Protein AF-A0A830BCV1-F1 (afdb_monomer_lite)

Secondary structure (DSSP, 8-state):
-THHHHHHHHHHHHHHHHHHHHHHHHHHHHHHHTT-S-HHHHHHHHHHHHHHHHHHHHHHHHHHHHTT-HHHHHHHHHHHHHHHHHHHTTTTS--TTTHHHHHHHHHHHHHHHHHHHHHHHHHHHHHHHHHHHHHHH--S------SSS-SSSHHHHHHHHHTTS--

Organism: NCBI:txid374723

Structure (mmCIF, N/CA/C/O backbone):
data_AF-A0A830BCV1-F1
#
_entry.id   AF-A0A830BCV1-F1
#
loop_
_atom_site.group_PDB
_atom_site.id
_atom_site.type_symbol
_atom_site.label_atom_id
_atom_site.label_alt_id
_atom_site.label_comp_id
_atom_site.label_asym_id
_atom_site.label_entity_id
_atom_site.label_seq_id
_atom_site.pdbx_PDB_ins_code
_atom_site.Cartn_x
_atom_site.Cartn_y
_atom_site.Cartn_z
_atom_site.occupancy
_atom_site.B_iso_or_equiv
_atom_site.auth_seq_id
_atom_site.auth_comp_id
_atom_site.auth_asym_id
_atom_site.auth_atom_id
_atom_site.pdbx_PDB_model_num
ATOM 1 N N . MET A 1 1 ? 13.025 -4.073 -21.223 1.00 61.88 1 MET A N 1
ATOM 2 C CA . MET A 1 1 ? 12.038 -3.919 -22.333 1.00 61.88 1 MET A CA 1
ATOM 3 C C . MET A 1 1 ? 11.037 -2.828 -21.962 1.00 61.88 1 MET A C 1
ATOM 5 O O . MET A 1 1 ? 10.671 -2.749 -20.801 1.00 61.88 1 MET A O 1
ATOM 9 N N . VAL A 1 2 ? 10.612 -1.961 -22.894 1.00 74.31 2 VAL A N 1
ATOM 10 C CA . VAL A 1 2 ? 9.912 -0.680 -22.586 1.00 74.31 2 VAL A CA 1
ATOM 11 C C . VAL A 1 2 ? 8.625 -0.831 -21.752 1.00 74.31 2 VAL A C 1
ATOM 13 O O . VAL A 1 2 ? 8.206 0.106 -21.080 1.00 74.31 2 VAL A O 1
ATOM 16 N N . TRP A 1 3 ? 7.998 -2.008 -21.739 1.00 73.56 3 TRP A N 1
ATOM 17 C CA . TRP A 1 3 ? 6.782 -2.252 -20.959 1.00 73.56 3 TRP A CA 1
ATOM 18 C C . TRP A 1 3 ? 7.012 -2.359 -19.442 1.00 73.56 3 TRP A C 1
ATOM 20 O O . TRP A 1 3 ? 6.082 -2.124 -18.676 1.00 73.56 3 TRP A O 1
ATOM 30 N N . GLU A 1 4 ? 8.226 -2.676 -18.987 1.00 79.75 4 GLU A N 1
ATOM 31 C CA . GLU A 1 4 ? 8.548 -2.826 -17.560 1.00 79.75 4 GLU A CA 1
ATOM 32 C C . GLU A 1 4 ? 8.340 -1.534 -16.752 1.00 79.75 4 GLU A C 1
ATOM 34 O O . GLU A 1 4 ? 7.582 -1.575 -15.778 1.00 79.75 4 GLU A O 1
ATOM 39 N N . PRO A 1 5 ? 8.906 -0.370 -17.135 1.00 83.81 5 PRO A N 1
ATOM 40 C CA . PRO A 1 5 ? 8.687 0.872 -16.391 1.00 83.81 5 PRO A CA 1
ATOM 41 C C . PRO A 1 5 ? 7.214 1.303 -16.385 1.00 83.81 5 PRO A C 1
ATOM 43 O O . PRO A 1 5 ? 6.745 1.846 -15.388 1.00 83.81 5 PRO A O 1
ATOM 46 N N . ILE A 1 6 ? 6.455 1.010 -17.448 1.00 87.06 6 ILE A N 1
ATOM 47 C CA . ILE A 1 6 ? 5.016 1.313 -17.514 1.00 87.06 6 ILE A CA 1
ATOM 48 C C . ILE A 1 6 ? 4.248 0.530 -16.438 1.00 87.06 6 ILE A C 1
ATOM 50 O O . ILE A 1 6 ? 3.405 1.104 -15.749 1.00 87.06 6 ILE A O 1
ATOM 54 N N . LEU A 1 7 ? 4.566 -0.753 -16.236 1.00 86.00 7 LEU A N 1
ATOM 55 C CA . LEU A 1 7 ? 3.956 -1.552 -15.167 1.00 86.00 7 LEU A CA 1
ATOM 56 C C . LEU A 1 7 ? 4.294 -1.001 -13.778 1.00 86.00 7 LEU A C 1
ATOM 58 O O . LEU A 1 7 ? 3.407 -0.885 -12.932 1.00 86.00 7 LEU A O 1
ATOM 62 N N . TRP A 1 8 ? 5.547 -0.600 -13.550 1.00 86.94 8 TRP A N 1
ATOM 63 C CA . TRP A 1 8 ? 5.955 0.013 -12.283 1.00 86.94 8 TRP A CA 1
ATOM 64 C C . TRP A 1 8 ? 5.230 1.334 -12.004 1.00 86.94 8 TRP A C 1
ATOM 66 O O . TRP A 1 8 ? 4.870 1.592 -10.855 1.00 86.94 8 TRP A O 1
ATOM 76 N N . ILE A 1 9 ? 4.954 2.139 -13.036 1.00 90.06 9 ILE A N 1
ATOM 77 C CA . ILE A 1 9 ? 4.155 3.369 -12.909 1.00 90.06 9 ILE A CA 1
ATOM 78 C C . ILE A 1 9 ? 2.721 3.031 -12.485 1.00 90.06 9 ILE A C 1
ATOM 80 O O . ILE A 1 9 ? 2.190 3.653 -11.564 1.00 90.06 9 ILE A O 1
ATOM 84 N N . ILE A 1 10 ? 2.101 2.021 -13.103 1.00 90.25 10 ILE A N 1
ATOM 85 C CA . ILE A 1 10 ? 0.748 1.575 -12.734 1.00 90.25 10 ILE A CA 1
ATOM 86 C C . ILE A 1 10 ? 0.721 1.112 -11.271 1.00 90.25 10 ILE A C 1
ATOM 88 O O . ILE A 1 10 ? -0.169 1.510 -10.514 1.00 90.25 10 ILE A O 1
ATOM 92 N N . PHE A 1 11 ? 1.721 0.340 -10.837 1.00 89.31 11 PHE A N 1
ATOM 93 C CA . PHE A 1 11 ? 1.818 -0.098 -9.445 1.00 89.31 11 PHE A CA 1
ATOM 94 C C . PHE A 1 11 ? 2.020 1.060 -8.466 1.00 89.31 11 PHE A C 1
ATOM 96 O O . PHE A 1 11 ? 1.420 1.057 -7.389 1.00 89.31 11 PHE A O 1
ATOM 103 N N . ALA A 1 12 ? 2.808 2.070 -8.842 1.00 90.69 12 ALA A N 1
ATOM 104 C CA . ALA A 1 12 ? 2.998 3.272 -8.038 1.00 90.69 12 ALA A CA 1
ATOM 105 C C . ALA A 1 12 ? 1.683 4.049 -7.862 1.00 90.69 12 ALA A C 1
ATOM 107 O O . ALA A 1 12 ? 1.350 4.439 -6.745 1.00 90.69 12 ALA A O 1
ATOM 108 N N . MET A 1 13 ? 0.893 4.207 -8.929 1.00 92.44 13 MET A N 1
ATOM 109 C CA . MET A 1 13 ? -0.403 4.898 -8.880 1.00 92.44 13 MET A CA 1
ATOM 110 C C . MET A 1 13 ? -1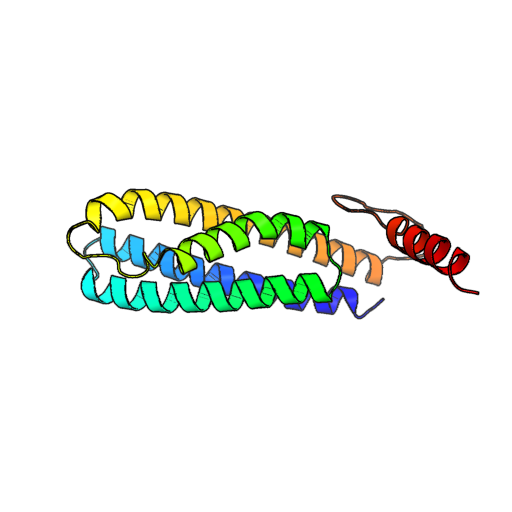.434 4.159 -8.013 1.00 92.44 13 MET A C 1
ATOM 112 O O . MET A 1 13 ? -2.139 4.775 -7.207 1.00 92.44 13 MET A O 1
ATOM 116 N N . MET A 1 14 ? -1.504 2.829 -8.132 1.00 90.88 14 MET A N 1
ATOM 117 C CA . MET A 1 14 ? -2.375 2.004 -7.287 1.00 90.88 14 MET A CA 1
ATOM 118 C C . MET A 1 14 ? -1.976 2.088 -5.811 1.00 90.88 14 MET A C 1
ATOM 120 O O . MET A 1 14 ? -2.834 2.258 -4.942 1.00 90.88 14 MET A O 1
ATOM 124 N N . ASN A 1 15 ? -0.674 2.024 -5.517 1.00 91.50 15 ASN A N 1
ATOM 125 C CA . ASN A 1 15 ? -0.179 2.155 -4.153 1.00 91.50 15 ASN A CA 1
ATOM 126 C C . ASN A 1 15 ? -0.443 3.555 -3.574 1.00 91.50 15 ASN A C 1
ATOM 128 O O . ASN A 1 15 ? -0.864 3.659 -2.424 1.00 91.50 15 ASN A O 1
ATOM 132 N N . LEU A 1 16 ? -0.305 4.609 -4.383 1.00 92.69 16 LEU A N 1
ATOM 133 C CA . LEU A 1 16 ? -0.631 5.978 -3.984 1.00 92.69 16 LEU A CA 1
ATOM 134 C C . LEU A 1 16 ? -2.115 6.130 -3.616 1.00 92.69 16 LEU A C 1
ATOM 136 O O . LEU A 1 16 ? -2.442 6.785 -2.629 1.00 92.69 16 LEU A O 1
ATOM 140 N N . THR A 1 17 ? -3.014 5.475 -4.355 1.00 92.19 17 THR A N 1
ATOM 141 C CA . THR A 1 17 ? -4.453 5.475 -4.041 1.00 92.19 17 THR A CA 1
ATOM 142 C C . THR A 1 17 ? -4.738 4.766 -2.712 1.00 92.19 17 THR A C 1
ATOM 144 O O . THR A 1 17 ? -5.484 5.286 -1.882 1.00 92.19 17 THR A O 1
ATOM 147 N N . LEU A 1 18 ? -4.108 3.612 -2.462 1.00 90.75 18 LEU A N 1
ATOM 148 C CA . LEU A 1 18 ? -4.221 2.889 -1.186 1.00 90.75 18 LEU A CA 1
ATOM 149 C C . LEU A 1 18 ? -3.687 3.705 -0.001 1.00 90.75 18 LEU A C 1
ATOM 151 O O . LEU A 1 18 ? -4.293 3.711 1.074 1.00 90.75 18 LEU A O 1
ATOM 155 N N . LEU A 1 19 ? -2.576 4.415 -0.207 1.00 92.06 19 LEU A N 1
ATOM 156 C CA . LEU A 1 19 ? -1.976 5.299 0.787 1.00 92.06 19 LEU A CA 1
ATOM 157 C C . LEU A 1 19 ? -2.890 6.494 1.087 1.00 92.06 19 LEU A C 1
ATOM 159 O O . LEU A 1 19 ? -3.101 6.815 2.254 1.00 92.06 19 LEU A O 1
ATOM 163 N N . GLY A 1 20 ? -3.502 7.087 0.057 1.00 91.00 20 GLY A N 1
ATOM 164 C CA . GLY A 1 20 ? -4.501 8.145 0.204 1.00 91.00 20 GLY A CA 1
ATOM 165 C C . GLY A 1 20 ? -5.717 7.702 1.021 1.00 91.00 20 GLY A C 1
ATOM 166 O O . GLY A 1 20 ? -6.106 8.392 1.958 1.00 91.00 20 GLY A O 1
ATOM 167 N N . LEU A 1 21 ? -6.271 6.516 0.743 1.00 90.00 21 LEU A N 1
ATOM 168 C CA . LEU A 1 21 ? -7.389 5.961 1.518 1.00 90.00 21 LEU A CA 1
ATOM 169 C C . LEU A 1 21 ? -7.022 5.734 2.993 1.00 90.00 21 LEU A C 1
ATOM 171 O O . LEU A 1 21 ? -7.779 6.132 3.880 1.00 90.00 21 LEU A O 1
ATOM 175 N N . ASN A 1 22 ? -5.848 5.154 3.263 1.00 88.75 22 ASN A N 1
ATOM 176 C CA . ASN A 1 22 ? -5.350 4.949 4.628 1.00 88.75 22 ASN A CA 1
ATOM 177 C C . ASN A 1 22 ? -5.126 6.282 5.364 1.00 88.75 22 ASN A C 1
ATOM 179 O O . ASN A 1 22 ? -5.415 6.393 6.557 1.00 88.75 22 ASN A O 1
ATOM 183 N N . PHE A 1 23 ? -4.647 7.305 4.653 1.00 90.06 23 PHE A N 1
ATOM 184 C CA . PHE A 1 23 ? -4.457 8.644 5.200 1.00 90.06 23 PHE A CA 1
ATOM 185 C C . PHE A 1 23 ? -5.791 9.339 5.510 1.00 90.06 23 PHE A C 1
ATOM 187 O O . PHE A 1 23 ? -5.945 9.906 6.589 1.00 90.06 23 PHE A O 1
ATOM 194 N N . CYS A 1 24 ? -6.797 9.227 4.635 1.00 87.62 24 CYS A N 1
ATOM 195 C CA . CYS A 1 24 ? -8.147 9.736 4.897 1.00 87.62 24 CYS A CA 1
ATOM 196 C C . CYS A 1 24 ? -8.779 9.092 6.138 1.00 87.62 24 CYS A C 1
ATOM 198 O O . CYS A 1 24 ? -9.414 9.780 6.937 1.00 87.62 24 CYS A O 1
ATOM 200 N N . GLN A 1 25 ? -8.585 7.785 6.328 1.00 84.19 25 GLN A N 1
ATOM 201 C CA . GLN A 1 25 ? -9.026 7.106 7.545 1.00 84.19 25 GLN A CA 1
ATOM 202 C C . GLN A 1 25 ? -8.305 7.671 8.782 1.00 84.19 25 GLN A C 1
ATOM 204 O O . GLN A 1 25 ? -8.943 7.884 9.807 1.00 84.19 25 GLN A O 1
ATOM 209 N N . PHE A 1 26 ? -6.991 7.922 8.703 1.00 85.94 26 PHE A N 1
ATOM 210 C CA . PHE A 1 26 ? -6.191 8.428 9.828 1.00 85.94 26 PHE A CA 1
ATOM 211 C C . PHE A 1 26 ? -6.642 9.829 10.250 1.00 85.94 26 PHE A C 1
ATOM 213 O O . PHE A 1 26 ? -6.838 10.078 11.438 1.00 85.94 26 PHE A O 1
ATOM 220 N N . LEU A 1 27 ? -6.886 10.709 9.274 1.00 87.19 27 LEU A N 1
ATOM 221 C CA . LEU A 1 27 ? -7.475 12.025 9.518 1.00 87.19 27 LEU A CA 1
ATOM 222 C C . LEU A 1 27 ? -8.851 11.908 10.178 1.00 87.19 27 LEU A C 1
ATOM 224 O O . LEU A 1 27 ? -9.097 12.575 11.173 1.00 87.19 27 LEU A O 1
ATOM 228 N N . GLY A 1 28 ? -9.702 10.987 9.715 1.00 81.81 28 GLY A N 1
ATOM 229 C CA . GLY A 1 28 ? -11.010 10.756 10.329 1.00 81.81 28 GLY A CA 1
ATOM 230 C C . GLY A 1 28 ? -10.943 10.371 11.814 1.00 81.81 28 GLY A C 1
ATOM 231 O O . GLY A 1 28 ? -11.802 10.787 12.586 1.00 81.81 28 GLY A O 1
ATOM 232 N N . PHE A 1 29 ? -9.921 9.617 12.234 1.00 80.19 29 PHE A N 1
ATOM 233 C CA . PHE A 1 29 ? -9.691 9.333 13.655 1.00 80.19 29 PHE A CA 1
ATOM 234 C C . PHE A 1 29 ? -9.149 10.543 14.424 1.00 80.19 29 PHE A C 1
ATOM 236 O O . PHE A 1 29 ? -9.497 10.716 15.589 1.00 80.19 29 PHE A O 1
ATOM 243 N N . SER A 1 30 ? -8.322 11.378 13.790 1.00 83.50 30 SER A N 1
ATOM 244 C CA . SER A 1 30 ? -7.845 12.631 14.386 1.00 83.50 30 SER A CA 1
ATOM 245 C C . SER A 1 30 ? -8.979 13.643 14.585 1.00 83.50 30 SER A C 1
ATOM 247 O O . SER A 1 30 ? -9.012 14.319 15.609 1.00 83.50 30 SER A O 1
ATOM 249 N N . ASP A 1 31 ? -9.923 13.719 13.645 1.00 84.12 31 ASP A N 1
ATOM 250 C CA . ASP A 1 31 ? -11.104 14.588 13.738 1.00 84.12 31 ASP A CA 1
ATOM 251 C C . ASP A 1 31 ? -12.051 14.140 14.861 1.00 84.12 31 ASP A C 1
ATOM 253 O O . ASP A 1 31 ? -12.670 14.971 15.525 1.00 84.12 31 ASP A O 1
ATOM 257 N N . LEU A 1 32 ? -12.143 12.825 15.102 1.00 80.25 32 LEU A N 1
ATOM 258 C CA . LEU A 1 32 ? -12.894 12.269 16.228 1.00 80.25 32 LEU A CA 1
ATOM 259 C C . LEU A 1 32 ? -12.255 12.628 17.575 1.00 80.25 32 LEU A C 1
ATOM 261 O O . LEU A 1 32 ? -12.967 12.945 18.518 1.00 80.25 32 LEU A O 1
ATOM 265 N N . GLU A 1 33 ? -10.924 12.574 17.676 1.00 77.56 33 GLU A N 1
ATOM 266 C CA . GLU A 1 33 ? 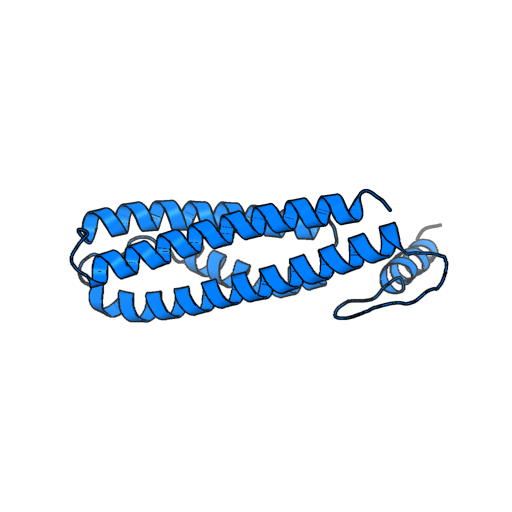-10.189 12.910 18.907 1.00 77.56 33 GLU A CA 1
ATOM 267 C C . GLU A 1 33 ? -10.327 14.389 19.287 1.00 77.56 33 GLU A C 1
ATOM 269 O O . GLU A 1 33 ? -10.297 14.734 20.464 1.00 77.56 33 GLU A O 1
ATOM 274 N N . ALA A 1 34 ? -10.520 15.251 18.292 1.00 78.12 34 ALA A N 1
ATOM 275 C CA . ALA A 1 34 ? -10.766 16.672 18.481 1.00 78.12 34 ALA A CA 1
ATOM 276 C C . ALA A 1 34 ? -12.265 17.025 18.645 1.00 78.12 34 ALA A C 1
ATOM 278 O O . ALA A 1 34 ? -12.620 18.198 18.546 1.00 78.12 34 ALA A O 1
ATOM 279 N N . ASP A 1 35 ? -13.133 16.031 18.896 1.00 76.88 35 ASP A N 1
ATOM 280 C CA . ASP A 1 35 ? -14.589 16.167 19.102 1.00 76.88 35 ASP A CA 1
ATOM 281 C C . ASP A 1 35 ? -15.355 16.835 17.934 1.00 76.88 35 ASP A C 1
ATOM 283 O O . ASP A 1 35 ? -16.493 17.283 18.088 1.00 76.88 35 ASP A O 1
ATOM 287 N N . TYR A 1 36 ? -14.778 16.876 16.727 1.00 69.44 36 TYR A N 1
ATOM 288 C CA . TYR A 1 36 ? -15.408 17.526 15.569 1.00 69.44 36 TYR A CA 1
ATOM 289 C C . TYR A 1 36 ? -16.454 16.658 14.858 1.00 69.44 36 TYR A C 1
ATOM 291 O O . TYR A 1 36 ? -17.270 17.188 14.101 1.00 69.44 36 TYR A O 1
ATOM 299 N N . LEU A 1 37 ? -16.435 15.335 15.053 1.00 75.56 37 LEU A N 1
ATOM 300 C CA . LEU A 1 37 ? -17.221 14.386 14.261 1.00 75.56 37 LEU A CA 1
ATOM 301 C C . LEU A 1 37 ? -17.957 13.388 15.159 1.00 75.56 37 LEU A C 1
ATOM 303 O O . LEU A 1 37 ? -17.382 12.830 16.088 1.00 75.56 37 LEU A O 1
ATOM 307 N N . ASN A 1 38 ? -19.233 13.126 14.867 1.00 79.06 38 ASN A N 1
ATOM 308 C CA . ASN A 1 38 ? -20.014 12.152 15.626 1.00 79.06 38 ASN A CA 1
ATOM 309 C C . ASN A 1 38 ? -19.448 10.728 15.411 1.00 79.06 38 ASN A C 1
ATOM 311 O O . ASN A 1 38 ? -19.299 10.305 14.256 1.00 79.06 38 ASN A O 1
ATOM 315 N N . PRO A 1 39 ? -19.185 9.942 16.475 1.00 74.12 39 PRO A N 1
ATOM 316 C CA . PRO A 1 39 ? -18.706 8.561 16.355 1.00 74.12 39 PRO A CA 1
ATOM 317 C C . PRO A 1 39 ? -19.608 7.671 15.485 1.00 74.12 39 PRO A C 1
ATOM 319 O O . PRO A 1 39 ? -19.109 6.772 14.803 1.00 74.12 39 PRO A O 1
ATOM 322 N N . TYR A 1 40 ? -20.920 7.933 15.453 1.00 74.88 40 TYR A N 1
ATOM 323 C CA . TYR A 1 40 ? -21.856 7.180 14.615 1.00 74.88 40 TYR A CA 1
ATOM 324 C C . TYR A 1 40 ? -21.590 7.388 13.115 1.00 74.88 40 TYR A C 1
ATOM 326 O O . TYR A 1 40 ? -21.490 6.423 12.351 1.00 74.88 40 TYR A O 1
ATOM 334 N N . GLU A 1 41 ? -21.386 8.636 12.692 1.00 78.25 41 GLU A N 1
ATOM 335 C CA . GLU A 1 41 ? -21.095 8.963 11.293 1.00 78.25 41 GLU A CA 1
ATOM 336 C C . GLU A 1 41 ? -19.711 8.459 10.870 1.00 78.25 41 GLU A C 1
ATOM 338 O O . GLU A 1 41 ? -19.550 7.912 9.774 1.00 78.25 41 GLU A O 1
ATOM 343 N N . LEU A 1 42 ? -18.720 8.554 11.765 1.00 77.25 42 LEU A N 1
ATOM 344 C CA . LEU A 1 42 ? -17.388 8.020 11.507 1.00 77.25 42 LEU A CA 1
ATOM 345 C C . LEU A 1 42 ? -17.417 6.502 11.306 1.00 77.25 42 LEU A C 1
ATOM 347 O O . LEU A 1 42 ? -16.819 6.013 10.350 1.00 77.25 42 LEU A O 1
ATOM 351 N N . SER A 1 43 ? -18.119 5.756 12.165 1.00 75.31 43 SER A N 1
ATOM 352 C CA . SER A 1 43 ? -18.167 4.288 12.097 1.00 75.31 43 SER A CA 1
ATOM 353 C C . SER A 1 43 ? -18.717 3.777 10.757 1.00 75.31 43 SER A C 1
ATOM 355 O O . SER A 1 43 ? -18.148 2.865 10.151 1.00 75.31 43 SER A O 1
ATOM 357 N N . THR A 1 44 ? -19.754 4.435 10.231 1.00 81.25 44 THR A N 1
ATOM 358 C CA . THR A 1 44 ? -20.366 4.101 8.937 1.00 81.25 44 THR A CA 1
ATOM 359 C C . THR A 1 44 ? -19.412 4.398 7.777 1.00 81.25 44 THR A C 1
ATOM 361 O O . THR A 1 44 ? -19.237 3.570 6.878 1.00 81.25 44 THR A O 1
ATOM 364 N N . ARG A 1 45 ? -18.739 5.557 7.814 1.00 79.25 45 ARG A N 1
ATOM 365 C CA . ARG A 1 45 ? -17.774 5.979 6.787 1.00 79.25 45 ARG A CA 1
ATOM 366 C C . ARG A 1 45 ? -16.522 5.102 6.776 1.00 79.25 45 ARG A C 1
ATOM 368 O O . ARG A 1 45 ? -16.097 4.649 5.715 1.00 79.25 45 ARG A O 1
ATOM 375 N N . VAL A 1 46 ? -15.955 4.835 7.951 1.00 80.38 46 VAL A N 1
ATOM 376 C CA . VAL A 1 46 ? -14.767 3.988 8.126 1.00 80.38 46 VAL A CA 1
ATOM 377 C C . VAL A 1 46 ? -15.048 2.575 7.636 1.00 80.38 46 VAL A C 1
ATOM 379 O O . VAL A 1 46 ? -14.224 2.010 6.923 1.00 80.38 46 VAL A O 1
ATOM 382 N N . ASN A 1 47 ? -16.228 2.028 7.924 1.00 81.50 47 ASN A N 1
ATOM 383 C CA . ASN A 1 47 ? -16.593 0.715 7.425 1.00 81.50 47 ASN A CA 1
ATOM 384 C C . ASN A 1 47 ? -16.581 0.630 5.884 1.00 81.50 47 ASN A C 1
ATOM 386 O O . ASN A 1 47 ? -15.963 -0.268 5.311 1.00 81.50 47 ASN A O 1
ATOM 390 N N . ALA A 1 48 ? -17.221 1.584 5.204 1.00 80.94 48 ALA A N 1
ATOM 391 C CA . ALA A 1 48 ? -17.231 1.615 3.742 1.00 80.94 48 ALA A CA 1
ATOM 392 C C . ALA A 1 48 ? -15.809 1.746 3.159 1.00 80.94 48 ALA A C 1
ATOM 394 O O . ALA A 1 48 ? -15.467 1.072 2.186 1.00 80.94 48 ALA A O 1
ATOM 395 N N . MET A 1 49 ? -14.958 2.563 3.791 1.00 82.88 49 MET A N 1
ATOM 396 C CA . MET A 1 49 ? -13.557 2.731 3.392 1.00 82.88 49 MET A CA 1
ATOM 397 C C . MET A 1 49 ? -12.729 1.454 3.585 1.00 82.88 49 MET A C 1
ATOM 399 O O . MET A 1 49 ? -11.907 1.137 2.731 1.00 82.88 49 MET A O 1
ATOM 403 N N . ILE A 1 50 ? -12.950 0.705 4.670 1.00 81.06 50 ILE A N 1
ATOM 404 C CA . ILE A 1 50 ? -12.248 -0.557 4.951 1.00 81.06 50 ILE A CA 1
ATOM 405 C C . ILE A 1 50 ? -12.569 -1.615 3.887 1.00 81.06 50 ILE A C 1
ATOM 407 O O . ILE A 1 50 ? -11.670 -2.302 3.403 1.00 81.06 50 ILE A O 1
ATOM 411 N N . VAL A 1 51 ? -13.839 -1.736 3.486 1.00 82.06 51 VAL A N 1
ATOM 412 C CA . VAL A 1 51 ? -14.240 -2.681 2.429 1.00 82.06 51 VAL A CA 1
ATOM 413 C C . VAL A 1 51 ? -13.572 -2.323 1.100 1.00 82.06 51 VAL A C 1
ATOM 415 O O . VAL A 1 51 ? -13.045 -3.206 0.420 1.00 82.06 51 VAL A O 1
ATOM 418 N N . LEU A 1 52 ? -13.548 -1.032 0.749 1.00 86.00 52 LEU A N 1
ATOM 419 C CA . LEU A 1 52 ? -12.892 -0.553 -0.466 1.00 86.00 52 LEU A CA 1
ATOM 420 C C . LEU A 1 52 ? -11.379 -0.821 -0.440 1.00 86.00 52 LEU A C 1
ATOM 422 O O . LEU A 1 52 ? -10.814 -1.254 -1.443 1.00 86.00 52 LEU A O 1
ATOM 426 N N . GLU A 1 53 ? -10.730 -0.624 0.708 1.00 86.50 53 GLU A N 1
ATOM 427 C CA . GLU A 1 53 ? -9.307 -0.913 0.890 1.00 86.50 53 GLU A CA 1
ATOM 428 C C . GLU A 1 53 ? -8.994 -2.397 0.668 1.00 86.50 53 GLU A C 1
ATOM 430 O O . GLU A 1 53 ? -8.053 -2.724 -0.055 1.00 86.50 53 GLU A O 1
ATOM 435 N N . TYR A 1 54 ? -9.789 -3.309 1.237 1.00 85.94 54 TYR A N 1
ATOM 436 C CA . TYR A 1 54 ? -9.590 -4.748 1.043 1.00 85.94 54 TYR A CA 1
ATOM 437 C C . TYR A 1 54 ? -9.760 -5.168 -0.412 1.00 85.94 54 TYR A C 1
ATOM 439 O O . TYR A 1 54 ? -8.984 -5.990 -0.903 1.00 85.94 54 TYR A O 1
ATOM 447 N N . LEU A 1 55 ? -10.733 -4.586 -1.112 1.00 87.94 55 LEU A N 1
ATOM 448 C CA . LEU A 1 55 ? -10.967 -4.867 -2.523 1.00 87.94 55 LEU A CA 1
ATOM 449 C C . LEU A 1 55 ? -9.799 -4.371 -3.386 1.00 87.94 55 LEU A C 1
ATOM 451 O O . LEU A 1 55 ? -9.277 -5.125 -4.208 1.00 87.94 55 LEU A O 1
ATOM 455 N N . LEU A 1 56 ? -9.330 -3.142 -3.151 1.00 88.44 56 LEU A N 1
ATOM 456 C CA . LEU A 1 56 ? -8.182 -2.580 -3.862 1.00 88.44 56 LEU A CA 1
ATOM 457 C C . LEU A 1 56 ? -6.893 -3.349 -3.556 1.00 88.44 56 LEU A C 1
ATOM 459 O O . LEU A 1 56 ? -6.173 -3.718 -4.482 1.00 88.44 56 LEU A O 1
ATOM 463 N N . HIS A 1 57 ? -6.619 -3.668 -2.290 1.00 89.12 57 HIS A N 1
ATOM 464 C CA . HIS A 1 57 ? -5.430 -4.432 -1.915 1.00 89.12 57 HIS A CA 1
ATOM 465 C C . HIS A 1 57 ? -5.464 -5.862 -2.472 1.00 89.12 57 HIS A C 1
ATOM 467 O O . HIS A 1 57 ? -4.451 -6.353 -2.966 1.00 89.12 57 HIS A O 1
ATOM 473 N N . GLY A 1 58 ? -6.631 -6.514 -2.460 1.00 86.56 58 GLY A N 1
ATOM 474 C CA . GLY A 1 58 ? -6.830 -7.821 -3.084 1.00 86.56 58 GLY A CA 1
ATOM 475 C C . GLY A 1 58 ? -6.592 -7.785 -4.594 1.00 86.56 58 GLY A C 1
ATOM 476 O O . GLY A 1 58 ? -5.882 -8.639 -5.122 1.00 86.56 58 GLY A O 1
ATOM 477 N N . SER A 1 59 ? -7.105 -6.759 -5.282 1.00 87.06 59 SER A N 1
ATOM 478 C CA . SER A 1 59 ? -6.855 -6.569 -6.717 1.00 87.06 59 SER A CA 1
ATOM 479 C C . SER A 1 59 ? -5.363 -6.381 -7.021 1.00 87.06 59 SER A C 1
ATOM 481 O O . SER A 1 59 ? -4.827 -7.004 -7.936 1.00 87.06 59 SER A O 1
ATOM 483 N N . PHE A 1 60 ? -4.666 -5.611 -6.184 1.00 86.06 60 PHE A N 1
ATOM 484 C CA . PHE A 1 60 ? -3.239 -5.337 -6.310 1.00 86.06 60 PHE A CA 1
ATOM 485 C C . PHE A 1 60 ? -2.389 -6.592 -6.069 1.00 86.06 60 PHE A C 1
ATOM 487 O O . PHE A 1 60 ? -1.454 -6.879 -6.815 1.00 86.06 60 PHE A O 1
ATOM 494 N N . PHE A 1 61 ? -2.769 -7.395 -5.074 1.00 85.88 61 PHE A N 1
ATOM 495 C CA . PHE A 1 61 ? -2.146 -8.679 -4.768 1.00 85.88 61 PHE A CA 1
ATOM 496 C C . PHE A 1 61 ? -2.266 -9.683 -5.925 1.00 85.88 61 PHE A C 1
ATOM 498 O O . PHE A 1 61 ? -1.279 -10.317 -6.299 1.00 85.88 61 PHE A O 1
ATOM 505 N N . ILE A 1 62 ? -3.450 -9.784 -6.540 1.00 85.50 62 ILE A N 1
ATOM 506 C CA . ILE A 1 62 ? -3.680 -10.637 -7.716 1.00 85.50 62 ILE A CA 1
ATOM 507 C C . ILE A 1 62 ? -2.850 -10.144 -8.909 1.00 85.50 62 ILE A C 1
ATOM 509 O O . ILE A 1 62 ? -2.247 -10.949 -9.618 1.00 85.50 62 ILE A O 1
ATOM 513 N N . MET A 1 63 ? -2.757 -8.828 -9.111 1.00 83.12 63 MET A N 1
ATOM 514 C CA . MET A 1 63 ? -1.983 -8.245 -10.209 1.00 83.12 63 MET A CA 1
ATOM 515 C C . MET A 1 63 ? -0.480 -8.555 -10.097 1.00 83.12 63 MET A C 1
ATOM 517 O O . MET A 1 63 ? 0.157 -8.881 -11.100 1.00 83.12 63 MET A O 1
ATOM 521 N N . PHE A 1 64 ? 0.091 -8.556 -8.887 1.00 80.12 64 PHE A N 1
ATOM 522 C CA . PHE A 1 64 ? 1.479 -8.990 -8.672 1.00 80.12 64 PHE A CA 1
ATOM 523 C C . PHE A 1 64 ? 1.700 -10.483 -8.922 1.00 80.12 64 PHE A C 1
ATOM 525 O O . PHE A 1 64 ? 2.755 -10.857 -9.441 1.00 80.12 64 PHE A O 1
ATOM 532 N N . LEU A 1 65 ? 0.713 -11.323 -8.591 1.00 80.12 65 LEU A N 1
ATOM 533 C CA . LEU A 1 65 ? 0.759 -12.759 -8.866 1.00 80.12 65 LEU A CA 1
ATOM 534 C C . LEU A 1 65 ? 0.775 -13.032 -10.378 1.00 80.12 65 LEU A C 1
ATOM 536 O O . LEU A 1 65 ? 1.616 -13.793 -10.851 1.00 80.12 65 LEU A O 1
ATOM 540 N N . VAL A 1 66 ? -0.086 -12.354 -11.145 1.00 80.31 66 VAL A N 1
ATOM 541 C CA . VAL A 1 66 ? -0.136 -12.472 -12.617 1.00 80.31 66 VAL A CA 1
ATOM 542 C C . VAL A 1 66 ? 1.159 -11.981 -13.268 1.00 80.31 66 VAL A C 1
ATOM 544 O O . VAL A 1 66 ? 1.628 -12.572 -14.236 1.00 80.31 66 VAL A O 1
ATOM 547 N N . THR A 1 67 ? 1.776 -10.938 -12.709 1.00 76.00 67 THR A N 1
ATOM 548 C CA . THR A 1 67 ? 3.036 -10.382 -13.227 1.00 76.00 67 THR A CA 1
ATOM 549 C C . THR A 1 67 ? 4.264 -11.215 -12.803 1.00 76.00 67 THR A C 1
ATOM 551 O O . THR A 1 67 ? 5.386 -10.880 -13.165 1.00 76.00 67 THR A O 1
ATOM 554 N N . GLY A 1 68 ? 4.099 -12.290 -12.019 1.00 71.25 68 GLY A N 1
ATOM 555 C CA . GLY A 1 68 ? 5.193 -13.193 -11.632 1.00 71.25 68 GLY A CA 1
ATOM 556 C C . GLY A 1 68 ? 6.224 -12.592 -10.666 1.00 71.25 68 GLY A C 1
ATOM 557 O O . GLY A 1 68 ? 7.348 -13.085 -10.575 1.00 71.25 68 GLY A O 1
ATOM 558 N N . HIS A 1 69 ? 5.867 -11.538 -9.925 1.00 76.75 69 HIS A N 1
ATOM 559 C CA . HIS A 1 69 ? 6.759 -10.886 -8.959 1.00 76.75 69 HIS A CA 1
ATOM 560 C C . HIS A 1 69 ? 6.686 -11.568 -7.581 1.00 76.75 69 HIS A C 1
ATOM 562 O O . HIS A 1 69 ? 6.169 -11.014 -6.609 1.00 76.75 69 HIS A O 1
ATOM 568 N N . TRP A 1 70 ? 7.227 -12.786 -7.488 1.00 71.81 70 TRP A N 1
ATOM 569 C CA . TRP A 1 70 ? 7.070 -13.685 -6.334 1.00 71.81 70 TRP A CA 1
ATOM 570 C C . TRP A 1 70 ? 7.525 -13.114 -4.981 1.00 71.81 70 TRP A C 1
ATOM 572 O O . TRP A 1 70 ? 6.878 -13.374 -3.971 1.00 71.81 70 TRP A O 1
ATOM 582 N N . ILE A 1 71 ? 8.603 -12.322 -4.926 1.00 71.69 71 ILE A N 1
ATOM 583 C CA . ILE A 1 71 ? 9.100 -11.771 -3.647 1.00 71.69 71 ILE A CA 1
ATOM 584 C C . ILE A 1 71 ? 8.200 -10.652 -3.126 1.00 71.69 71 ILE A C 1
ATOM 586 O O . ILE A 1 71 ? 7.873 -10.620 -1.943 1.00 71.69 71 ILE A O 1
ATOM 590 N N . ILE A 1 72 ? 7.771 -9.751 -4.008 1.00 75.69 72 ILE A N 1
ATOM 591 C CA . ILE A 1 72 ? 6.866 -8.651 -3.654 1.00 75.69 72 ILE A CA 1
ATOM 592 C C . ILE A 1 72 ? 5.513 -9.217 -3.222 1.00 75.69 72 ILE A C 1
ATOM 594 O O . ILE A 1 72 ? 4.936 -8.775 -2.231 1.00 75.69 72 ILE A O 1
ATOM 598 N N . PHE A 1 73 ? 5.065 -10.264 -3.914 1.00 77.12 73 PHE A N 1
ATOM 599 C CA . PHE A 1 73 ? 3.912 -11.059 -3.525 1.00 77.12 73 PHE A CA 1
ATOM 600 C C . PHE A 1 73 ? 4.073 -11.674 -2.125 1.00 77.12 73 PHE A C 1
ATOM 602 O O . PHE A 1 73 ? 3.182 -11.529 -1.292 1.00 77.12 73 PHE A O 1
ATOM 609 N N . LEU A 1 74 ? 5.216 -12.304 -1.828 1.00 79.19 74 LEU A N 1
ATOM 610 C CA . LEU A 1 74 ? 5.474 -12.925 -0.524 1.00 79.19 74 LEU A CA 1
ATOM 611 C C . LEU A 1 74 ? 5.549 -11.886 0.604 1.00 79.19 74 LEU A C 1
ATOM 613 O O . LEU A 1 74 ? 5.064 -12.144 1.702 1.00 79.19 74 LEU A O 1
ATOM 617 N N . LEU A 1 75 ? 6.074 -10.691 0.323 1.00 80.25 75 LEU A N 1
ATOM 618 C CA . LEU A 1 75 ? 6.082 -9.567 1.262 1.00 80.25 75 LEU A CA 1
ATOM 619 C C . LEU A 1 75 ? 4.667 -9.022 1.534 1.00 80.25 75 LEU A C 1
ATOM 621 O O . LEU A 1 75 ? 4.375 -8.613 2.657 1.00 80.25 75 LEU A O 1
ATOM 625 N N . LEU A 1 76 ? 3.773 -9.049 0.539 1.00 82.50 76 LEU A N 1
ATOM 626 C CA . LEU A 1 76 ? 2.361 -8.668 0.691 1.00 82.50 76 LEU A CA 1
ATOM 627 C C . LEU A 1 76 ? 1.507 -9.739 1.374 1.00 82.50 76 LEU A C 1
ATOM 629 O O . LEU A 1 76 ? 0.491 -9.416 1.987 1.00 82.50 76 LEU A O 1
ATOM 633 N N . LEU A 1 77 ? 1.906 -11.005 1.277 1.00 82.06 77 LEU A N 1
ATOM 634 C CA . LEU A 1 77 ? 1.167 -12.151 1.793 1.00 82.06 77 LEU A CA 1
ATOM 635 C C . LEU A 1 77 ? 0.790 -12.052 3.287 1.00 82.06 77 LEU A C 1
ATOM 637 O O . LEU A 1 77 ? -0.377 -12.298 3.595 1.00 82.06 77 LEU A O 1
ATOM 641 N N . PRO A 1 78 ? 1.675 -11.650 4.227 1.00 81.94 78 PRO A N 1
ATOM 642 C CA . PRO A 1 78 ? 1.283 -11.477 5.628 1.00 81.94 78 PRO A CA 1
ATOM 643 C C . PRO A 1 78 ? 0.232 -10.374 5.823 1.00 81.94 78 PRO A C 1
ATOM 645 O O . PRO A 1 78 ? -0.669 -10.524 6.649 1.00 81.94 78 PRO A O 1
ATOM 648 N N . HIS A 1 79 ? 0.300 -9.294 5.040 1.00 81.62 79 HIS A N 1
ATOM 649 C CA . HIS A 1 79 ? -0.669 -8.201 5.103 1.00 81.62 79 HIS A CA 1
ATOM 650 C C . HIS A 1 79 ? -2.034 -8.625 4.532 1.00 81.62 79 HIS A C 1
ATOM 652 O O . HIS A 1 79 ? -3.073 -8.420 5.166 1.00 81.62 79 HIS A O 1
ATOM 658 N N . ALA A 1 80 ? -2.034 -9.300 3.379 1.00 83.00 80 ALA A N 1
ATOM 659 C CA . ALA A 1 80 ? -3.232 -9.874 2.776 1.00 83.00 80 ALA A CA 1
ATOM 660 C C . ALA A 1 80 ? -3.884 -10.925 3.691 1.00 83.00 80 ALA A C 1
ATOM 662 O O . ALA A 1 80 ? -5.100 -10.905 3.884 1.00 83.00 80 ALA A O 1
ATOM 663 N N . TYR A 1 81 ? -3.085 -11.790 4.324 1.00 84.56 81 TYR A N 1
ATOM 664 C CA . TYR A 1 81 ? -3.562 -12.787 5.283 1.00 84.56 81 TYR A CA 1
ATOM 665 C C . TYR A 1 81 ? -4.198 -12.143 6.519 1.00 84.56 81 TYR A C 1
ATOM 667 O O . TYR A 1 81 ? -5.277 -12.559 6.944 1.00 84.56 81 TYR A O 1
ATOM 675 N N . TYR A 1 82 ? -3.574 -11.100 7.077 1.00 82.06 82 TYR A N 1
ATOM 676 C CA . TYR A 1 82 ? -4.137 -10.362 8.207 1.00 82.06 82 TYR A CA 1
ATOM 677 C C . TYR A 1 82 ? -5.500 -9.745 7.858 1.00 82.06 82 TYR A C 1
ATOM 679 O O . TYR A 1 82 ? -6.461 -9.893 8.617 1.00 82.06 82 TYR A O 1
ATOM 687 N N . ASN A 1 83 ? -5.612 -9.117 6.684 1.00 79.88 83 ASN A N 1
ATOM 688 C CA . ASN A 1 83 ? -6.866 -8.527 6.216 1.00 79.88 83 ASN A CA 1
ATOM 689 C C . ASN A 1 83 ? -7.943 -9.588 5.941 1.00 79.88 83 ASN A C 1
ATOM 691 O O . ASN A 1 83 ? -9.086 -9.416 6.360 1.00 79.88 83 ASN A O 1
ATOM 695 N N . LEU A 1 84 ? -7.581 -10.718 5.325 1.00 78.69 84 LEU A N 1
ATOM 696 C CA . LEU A 1 84 ? -8.504 -11.824 5.063 1.00 78.69 84 LEU A CA 1
ATOM 697 C C . LEU A 1 84 ? -9.015 -12.461 6.362 1.00 78.69 84 LEU A C 1
ATOM 699 O O . LEU A 1 84 ? -10.211 -12.710 6.503 1.00 78.69 84 LEU A O 1
ATOM 703 N N . LYS A 1 85 ? -8.131 -12.677 7.343 1.00 79.94 85 LYS A N 1
ATOM 704 C CA . LYS A 1 85 ? -8.511 -13.189 8.666 1.00 79.94 85 LYS A CA 1
ATOM 705 C C . LYS A 1 85 ? -9.479 -12.236 9.372 1.00 79.94 85 LYS A C 1
ATOM 707 O O . LYS A 1 85 ? -10.464 -12.693 9.949 1.00 79.94 85 LYS A O 1
ATOM 712 N N . LYS A 1 86 ? -9.236 -10.921 9.298 1.00 70.31 86 LYS A N 1
ATOM 713 C CA . LYS A 1 86 ? -10.120 -9.898 9.884 1.00 70.31 86 LYS A CA 1
ATOM 714 C C . LYS A 1 86 ? -11.485 -9.855 9.181 1.00 70.31 86 LYS A C 1
ATOM 716 O O . LYS A 1 86 ? -12.503 -9.761 9.861 1.00 70.31 86 LYS A O 1
ATOM 721 N N . TYR A 1 87 ? -11.514 -10.025 7.857 1.00 71.06 87 TYR A N 1
ATOM 722 C CA . TYR A 1 87 ? -12.745 -10.132 7.066 1.00 71.06 87 TYR A CA 1
ATOM 723 C C . TYR A 1 87 ? -13.578 -11.373 7.435 1.00 71.06 87 TYR A C 1
ATOM 725 O O . TYR A 1 87 ? -14.774 -11.268 7.707 1.00 71.06 87 TYR A O 1
ATOM 733 N N . LEU A 1 88 ? -12.938 -12.546 7.518 1.00 68.31 88 LEU A N 1
ATOM 734 C CA . LEU A 1 88 ? -13.591 -13.813 7.873 1.00 68.31 88 LEU A CA 1
ATOM 735 C C . LEU A 1 88 ? -14.146 -13.813 9.301 1.00 68.31 88 LEU A C 1
ATOM 737 O O . LEU A 1 88 ? -15.188 -14.411 9.557 1.00 68.31 88 LEU A O 1
ATOM 741 N N . SER A 1 89 ? -13.484 -13.112 10.222 1.00 59.84 89 SER A N 1
ATOM 742 C CA . SER A 1 89 ? -13.895 -13.054 11.625 1.00 59.84 89 SER A CA 1
ATOM 743 C C . SER A 1 89 ? -15.133 -12.183 11.885 1.00 59.84 89 SER A C 1
ATOM 745 O O . SER A 1 89 ? -15.530 -12.073 13.040 1.00 59.84 89 SER A O 1
ATOM 747 N N . ARG A 1 90 ? -15.735 -11.547 10.862 1.00 54.12 90 ARG A N 1
ATOM 748 C CA . ARG A 1 90 ? -16.963 -10.721 10.950 1.00 54.12 90 ARG A CA 1
ATOM 749 C C . ARG A 1 90 ? -16.991 -9.663 12.071 1.00 54.12 90 ARG A C 1
ATOM 751 O O . ARG A 1 90 ? -18.046 -9.098 12.340 1.00 54.12 90 ARG A O 1
ATOM 758 N N . HIS A 1 91 ? -15.844 -9.278 12.632 1.00 51.16 91 HIS A N 1
ATOM 759 C CA . HIS A 1 91 ? -15.682 -8.098 13.497 1.00 51.16 91 HIS A CA 1
ATOM 760 C C . HIS A 1 91 ? -15.696 -6.792 12.673 1.00 51.16 91 HIS A C 1
ATOM 762 O O . HIS A 1 91 ? -14.890 -5.890 12.874 1.00 51.16 91 HIS A O 1
ATOM 768 N N . HIS A 1 92 ? -16.579 -6.719 11.677 1.00 47.06 92 HIS A N 1
ATOM 769 C CA . HIS A 1 92 ? -16.806 -5.540 10.845 1.00 47.06 92 HIS A CA 1
ATOM 770 C C . HIS A 1 92 ? -17.686 -4.521 11.601 1.00 47.06 92 HIS A C 1
ATOM 772 O O . HIS A 1 92 ? -17.539 -3.313 11.409 1.00 47.06 92 HIS A O 1
ATOM 778 N N . LEU A 1 93 ? -18.582 -4.985 12.475 1.00 43.12 93 LEU A N 1
ATOM 779 C CA . LEU A 1 93 ? -19.458 -4.123 13.260 1.00 43.12 93 LEU A CA 1
ATOM 780 C C . LEU A 1 93 ? -18.706 -3.664 14.507 1.00 43.12 93 LEU A C 1
ATOM 782 O O . LEU A 1 93 ? -18.556 -4.406 15.474 1.00 43.12 93 LEU A O 1
ATOM 786 N N . ILE A 1 94 ? -18.190 -2.443 14.444 1.00 49.78 94 ILE A N 1
ATOM 787 C CA . ILE A 1 94 ? -17.718 -1.729 15.622 1.00 49.78 94 ILE A CA 1
ATOM 788 C C . ILE A 1 94 ? -18.957 -1.422 16.471 1.00 49.78 94 ILE A C 1
ATOM 790 O O . ILE A 1 94 ? -19.768 -0.576 16.097 1.00 49.78 94 ILE A O 1
ATOM 794 N N . ASP A 1 95 ? -19.125 -2.141 17.580 1.00 42.88 95 ASP A N 1
ATOM 795 C CA . ASP A 1 95 ? -20.210 -1.888 18.527 1.00 42.88 95 ASP A CA 1
ATOM 796 C C . ASP A 1 95 ? -19.885 -0.656 19.386 1.00 42.88 95 ASP A C 1
ATOM 798 O O . ASP A 1 95 ? -18.787 -0.530 19.941 1.00 42.88 95 ASP A O 1
ATOM 802 N N . VAL A 1 96 ? -20.840 0.273 19.462 1.00 51.06 96 VAL A N 1
ATOM 803 C CA . VAL A 1 96 ? -20.658 1.675 19.888 1.00 51.06 96 VAL A CA 1
ATOM 804 C C . VAL A 1 96 ? -20.168 1.783 21.340 1.00 51.06 96 VAL A C 1
ATOM 806 O O . VAL A 1 96 ? -19.521 2.758 21.718 1.00 51.06 96 VAL A O 1
ATOM 809 N N . THR A 1 97 ? -20.410 0.752 22.152 1.00 48.66 97 THR A N 1
ATOM 810 C CA . THR A 1 97 ? -20.069 0.704 23.579 1.00 48.66 97 THR A CA 1
ATOM 811 C C . THR A 1 97 ? -18.633 0.257 23.890 1.00 48.66 97 THR A C 1
ATOM 813 O O . THR A 1 97 ? -18.160 0.522 24.992 1.00 48.66 97 THR A O 1
ATOM 816 N N . GLU A 1 98 ? -17.896 -0.354 22.951 1.00 51.91 98 GLU A N 1
ATOM 817 C CA . GLU A 1 98 ? -16.457 -0.673 23.114 1.00 51.91 98 GLU A CA 1
ATOM 818 C C . GLU A 1 98 ? -15.519 0.234 22.291 1.00 51.91 98 GLU A C 1
ATOM 820 O O . GLU A 1 98 ? -14.295 0.183 22.458 1.00 51.91 98 GLU A O 1
ATOM 825 N N . VAL A 1 99 ? -16.091 1.107 21.452 1.00 56.31 99 VAL A N 1
ATOM 826 C CA . VAL A 1 99 ? -15.409 2.039 20.537 1.00 56.31 99 VAL A CA 1
ATOM 827 C C . VAL A 1 99 ? -14.215 2.736 21.186 1.00 56.31 99 VAL A C 1
ATOM 829 O O . VAL A 1 99 ? -13.099 2.606 20.698 1.00 56.31 99 VAL A O 1
ATOM 832 N N . PHE A 1 100 ? -14.379 3.396 22.330 1.00 52.75 100 PHE A N 1
ATOM 833 C CA . PHE A 1 100 ? -13.291 4.187 22.921 1.00 52.75 100 PHE A CA 1
ATOM 834 C C . PHE A 1 100 ? -12.126 3.351 23.472 1.00 52.75 100 PHE A C 1
ATOM 836 O O . PHE A 1 100 ? -10.980 3.803 23.447 1.00 52.75 100 PHE A O 1
ATOM 843 N N . ARG A 1 101 ? -12.376 2.110 23.914 1.00 55.66 101 ARG A N 1
ATOM 844 C CA . ARG A 1 101 ? -11.316 1.209 24.399 1.00 55.66 101 ARG A CA 1
ATOM 845 C C . ARG A 1 101 ? -10.548 0.568 23.241 1.00 55.66 101 ARG A C 1
ATOM 847 O O . ARG A 1 101 ? -9.341 0.358 23.343 1.00 55.66 101 ARG A O 1
ATOM 854 N N . VAL A 1 102 ? -11.244 0.285 22.140 1.00 58.16 102 VAL A N 1
ATOM 855 C CA . VAL A 1 102 ? -10.696 -0.375 20.948 1.00 58.16 102 VAL A CA 1
ATOM 856 C C . VAL A 1 102 ? -10.049 0.626 19.978 1.00 58.16 102 VAL A C 1
ATOM 858 O O . VAL A 1 102 ? -9.052 0.277 19.348 1.00 58.16 102 VAL A O 1
ATOM 861 N N . ILE A 1 103 ? -10.506 1.889 19.922 1.00 62.62 103 ILE A N 1
ATOM 862 C CA . ILE A 1 103 ? -9.941 2.946 19.057 1.00 62.62 103 ILE A CA 1
ATOM 863 C C . ILE A 1 103 ? -8.439 3.107 19.283 1.00 62.62 103 ILE A C 1
ATOM 865 O O . ILE A 1 103 ? -7.690 3.209 18.319 1.00 62.62 103 ILE A O 1
ATOM 869 N N . ASN A 1 104 ? -7.964 3.111 20.532 1.00 63.50 104 ASN A N 1
ATOM 870 C CA . ASN A 1 104 ? -6.546 3.377 20.788 1.00 63.50 104 ASN A CA 1
ATOM 871 C C . ASN A 1 104 ? -5.640 2.212 20.328 1.00 63.50 104 ASN A C 1
ATOM 873 O O . ASN A 1 104 ? -4.488 2.417 19.944 1.00 63.50 104 ASN A O 1
ATOM 877 N N . ALA A 1 105 ? -6.169 0.982 20.319 1.00 65.94 105 ALA A N 1
ATOM 878 C CA . ALA A 1 105 ? -5.490 -0.186 19.762 1.00 65.94 105 ALA A CA 1
ATOM 879 C C . ALA A 1 105 ? -5.572 -0.213 18.225 1.00 65.94 105 ALA A C 1
ATOM 881 O O . ALA A 1 105 ? -4.563 -0.442 17.561 1.00 65.94 105 ALA A O 1
ATOM 882 N N . GLU A 1 106 ? -6.738 0.091 17.651 1.00 69.31 106 GLU A N 1
ATOM 883 C CA . GLU A 1 106 ? -6.939 0.176 16.199 1.00 69.31 106 GLU A CA 1
ATOM 884 C C . GLU A 1 106 ? -6.129 1.327 15.575 1.00 69.31 106 GLU A C 1
ATOM 886 O O . GLU A 1 106 ? -5.519 1.132 14.527 1.00 69.31 106 GLU A O 1
ATOM 891 N N . LYS A 1 107 ? -5.981 2.472 16.258 1.00 69.81 107 LYS A N 1
ATOM 892 C CA . LYS A 1 107 ? -5.102 3.589 15.857 1.00 69.81 107 LYS A CA 1
ATOM 893 C C . LYS A 1 107 ? -3.642 3.141 15.748 1.00 69.81 107 LYS A C 1
ATOM 895 O O . LYS A 1 107 ? -2.954 3.485 14.787 1.00 69.81 107 LYS A O 1
ATOM 900 N N . LYS A 1 108 ? -3.168 2.313 16.690 1.00 76.75 108 LYS A N 1
ATOM 901 C CA . LYS A 1 108 ? -1.825 1.706 16.623 1.00 76.75 108 LYS A CA 1
ATOM 902 C C . LYS A 1 108 ? -1.697 0.701 15.479 1.00 76.75 108 LYS A C 1
ATOM 904 O O . LYS A 1 108 ? -0.658 0.639 14.834 1.00 76.75 108 LYS A O 1
ATOM 909 N N . VAL A 1 109 ? -2.735 -0.077 15.188 1.00 78.81 109 VAL A N 1
ATOM 910 C CA . VAL A 1 109 ? -2.720 -0.969 14.018 1.00 78.81 109 VAL A CA 1
ATOM 911 C C . VAL A 1 109 ? -2.682 -0.153 12.727 1.00 78.81 109 VAL A C 1
ATOM 913 O O . VAL A 1 109 ? -1.930 -0.486 11.815 1.00 78.81 109 VAL A O 1
ATOM 916 N N . GLN A 1 110 ? -3.433 0.942 12.653 1.00 79.19 110 GLN A N 1
ATOM 917 C CA . GLN A 1 110 ? -3.483 1.794 11.476 1.00 79.19 110 GLN A CA 1
ATOM 918 C C . GLN A 1 110 ? -2.171 2.539 11.227 1.00 79.19 110 GLN A C 1
ATOM 920 O O . GLN A 1 110 ? -1.733 2.598 10.083 1.00 79.19 110 GLN A O 1
ATOM 925 N N . ILE A 1 111 ? -1.495 3.050 12.264 1.00 81.94 111 ILE A N 1
ATOM 926 C CA . ILE A 1 111 ? -0.183 3.692 12.078 1.00 81.94 111 ILE A CA 1
ATOM 927 C C . ILE A 1 111 ? 0.868 2.682 11.597 1.00 81.94 111 ILE A C 1
ATOM 929 O O . ILE A 1 111 ? 1.694 3.008 10.746 1.00 81.94 111 ILE A O 1
ATOM 933 N N . ILE A 1 112 ? 0.793 1.430 12.067 1.00 85.19 112 ILE A N 1
ATOM 934 C CA . ILE A 1 112 ? 1.651 0.337 11.588 1.00 85.19 112 ILE A CA 1
ATOM 935 C C . ILE A 1 112 ? 1.330 0.002 10.125 1.00 85.19 112 ILE A C 1
ATOM 937 O O . ILE A 1 112 ? 2.248 -0.130 9.318 1.00 85.19 112 ILE A O 1
ATOM 941 N N . LYS A 1 113 ? 0.045 -0.094 9.758 1.00 83.12 113 LYS A N 1
ATOM 942 C CA . LYS A 1 113 ? -0.386 -0.316 8.369 1.00 83.12 113 LYS A CA 1
ATOM 943 C C . LYS A 1 113 ? 0.073 0.807 7.444 1.00 83.12 113 LYS A C 1
ATOM 945 O O . LYS A 1 113 ? 0.648 0.529 6.398 1.00 83.12 113 LYS A O 1
ATOM 950 N N . LEU A 1 114 ? -0.115 2.063 7.845 1.00 86.50 114 LEU A N 1
ATOM 951 C CA . LEU A 1 114 ? 0.342 3.229 7.093 1.00 86.50 114 LEU A CA 1
ATOM 952 C C . LEU A 1 114 ? 1.864 3.194 6.901 1.00 86.50 114 LEU A C 1
ATOM 954 O O . LEU A 1 114 ? 2.342 3.377 5.784 1.00 86.50 114 LEU A O 1
ATOM 958 N N . GLY A 1 115 ? 2.619 2.877 7.958 1.00 87.44 115 GLY A N 1
ATOM 959 C CA . GLY A 1 115 ? 4.067 2.681 7.879 1.00 87.44 115 GLY A CA 1
ATOM 960 C C . GLY A 1 115 ? 4.464 1.575 6.897 1.00 87.44 115 GLY A C 1
ATOM 961 O O . GLY A 1 115 ? 5.379 1.763 6.097 1.00 87.44 115 GLY A O 1
ATOM 962 N N . PHE A 1 116 ? 3.737 0.454 6.889 1.00 87.62 116 PHE A N 1
ATOM 963 C CA . PHE A 1 116 ? 3.947 -0.631 5.929 1.00 87.62 116 PHE A CA 1
ATOM 964 C C . PHE A 1 116 ? 3.682 -0.186 4.482 1.00 87.62 116 PHE A C 1
ATOM 966 O O . PHE A 1 116 ? 4.496 -0.468 3.603 1.00 87.62 116 PHE A O 1
ATOM 973 N N . TYR A 1 117 ? 2.600 0.559 4.224 1.00 87.75 117 TYR A N 1
ATOM 974 C CA . TYR A 1 117 ? 2.306 1.095 2.890 1.00 87.75 117 TYR A CA 1
ATOM 975 C C . TYR A 1 117 ? 3.342 2.124 2.421 1.00 87.75 117 TYR A C 1
ATOM 977 O O . TYR A 1 117 ? 3.723 2.083 1.255 1.00 87.75 117 TYR A O 1
ATOM 985 N N . ILE A 1 118 ? 3.844 2.996 3.305 1.00 89.38 118 ILE A N 1
ATOM 986 C CA . ILE A 1 118 ?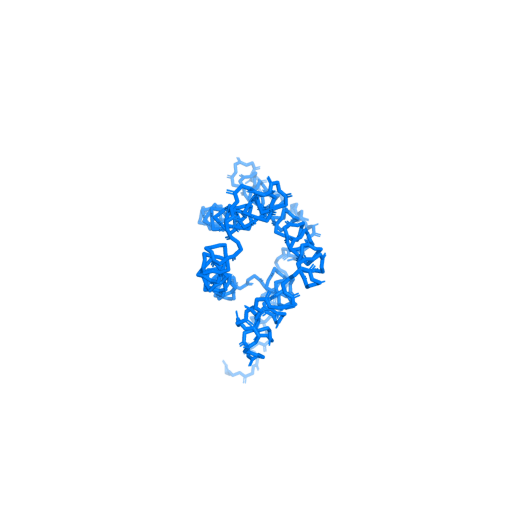 4.925 3.950 2.988 1.00 89.38 118 ILE A CA 1
ATOM 987 C C . ILE A 1 118 ? 6.226 3.209 2.660 1.00 89.38 118 ILE A C 1
ATOM 989 O O . ILE A 1 118 ? 6.893 3.525 1.675 1.00 89.38 118 ILE A O 1
ATOM 993 N N . PHE A 1 119 ? 6.585 2.197 3.453 1.00 89.56 119 PHE A N 1
ATOM 994 C CA . PHE A 1 119 ? 7.751 1.361 3.175 1.00 89.56 119 PHE A CA 1
ATOM 995 C C . PHE A 1 119 ? 7.624 0.672 1.809 1.00 89.56 119 PHE A C 1
ATOM 997 O O . PHE A 1 119 ? 8.549 0.699 0.997 1.00 89.56 119 PHE A O 1
ATOM 1004 N N . PHE A 1 120 ? 6.445 0.120 1.520 1.00 86.94 120 PHE A N 1
ATOM 1005 C CA . PHE A 1 120 ? 6.161 -0.524 0.246 1.00 86.94 120 PHE A CA 1
ATOM 1006 C C . PHE A 1 120 ? 6.174 0.458 -0.937 1.00 86.94 120 PHE A C 1
ATOM 1008 O O . PHE A 1 120 ? 6.689 0.123 -2.003 1.00 86.94 120 PHE A O 1
ATOM 1015 N N . PHE A 1 121 ? 5.688 1.687 -0.742 1.00 89.25 121 PHE A N 1
ATOM 1016 C CA . PHE A 1 121 ? 5.797 2.766 -1.723 1.00 89.25 121 PHE A CA 1
ATOM 1017 C C . PHE A 1 121 ? 7.262 3.053 -2.074 1.00 89.25 121 PHE A C 1
ATOM 1019 O O . PHE A 1 121 ? 7.616 3.108 -3.250 1.00 89.25 121 PHE A O 1
ATOM 1026 N N . GLY A 1 122 ? 8.141 3.139 -1.069 1.00 88.44 122 GLY A N 1
ATOM 1027 C CA . GLY A 1 122 ? 9.583 3.298 -1.279 1.00 88.44 122 GLY A CA 1
ATOM 1028 C C . GLY A 1 122 ? 10.197 2.159 -2.103 1.00 88.44 122 GLY A C 1
ATOM 1029 O O . GLY A 1 122 ? 10.991 2.404 -3.014 1.00 88.44 122 GLY A O 1
ATOM 1030 N N . LEU A 1 123 ? 9.785 0.912 -1.854 1.00 87.88 123 LEU A N 1
ATOM 1031 C CA . LEU A 1 123 ? 10.223 -0.238 -2.653 1.00 87.88 123 LEU A CA 1
ATOM 1032 C C . LEU A 1 123 ? 9.753 -0.157 -4.114 1.00 87.88 123 LEU A C 1
ATOM 1034 O O . LEU A 1 123 ? 10.526 -0.462 -5.019 1.00 87.88 123 LEU A O 1
ATOM 1038 N N . ILE A 1 124 ? 8.518 0.280 -4.371 1.00 87.44 124 ILE A N 1
ATOM 1039 C CA . ILE A 1 124 ? 8.013 0.452 -5.742 1.00 87.44 124 ILE A CA 1
ATOM 1040 C C . ILE A 1 124 ? 8.778 1.564 -6.465 1.00 87.44 124 ILE A C 1
ATOM 1042 O O . ILE A 1 124 ? 9.196 1.376 -7.605 1.00 87.44 124 ILE A O 1
ATOM 1046 N N . ILE A 1 125 ? 8.990 2.709 -5.811 1.00 88.56 125 ILE A N 1
ATOM 1047 C CA . ILE A 1 125 ? 9.668 3.863 -6.416 1.00 88.56 125 ILE A CA 1
ATOM 1048 C C . ILE A 1 125 ? 11.137 3.557 -6.716 1.00 88.56 125 ILE A C 1
ATOM 1050 O O . ILE A 1 125 ? 11.622 3.894 -7.793 1.00 88.56 125 ILE A O 1
ATOM 1054 N N . THR A 1 126 ? 11.846 2.876 -5.813 1.00 86.69 126 THR A N 1
ATOM 1055 C CA . THR A 1 126 ? 13.236 2.454 -6.067 1.00 86.69 126 THR A CA 1
ATOM 1056 C C . THR A 1 126 ? 13.326 1.493 -7.253 1.00 86.69 126 THR A C 1
ATOM 1058 O O . THR A 1 126 ? 14.202 1.646 -8.103 1.00 86.69 126 THR A O 1
ATOM 1061 N N . ARG A 1 127 ? 12.386 0.547 -7.380 1.00 84.00 127 ARG A N 1
ATOM 1062 C CA . ARG A 1 127 ? 12.305 -0.356 -8.539 1.00 84.00 127 ARG A CA 1
ATOM 1063 C C . ARG A 1 127 ? 11.952 0.366 -9.837 1.00 84.00 127 ARG A C 1
ATOM 1065 O O . ARG A 1 127 ? 12.561 0.073 -10.863 1.00 84.00 127 ARG A O 1
ATOM 1072 N N . LEU A 1 128 ? 11.035 1.328 -9.785 1.00 87.44 128 LEU A N 1
ATOM 1073 C CA . LEU A 1 128 ? 10.700 2.191 -10.914 1.00 87.44 128 LEU A CA 1
ATOM 1074 C C . LEU A 1 128 ? 11.924 2.983 -11.386 1.00 87.44 128 LEU A C 1
ATOM 1076 O O . LEU A 1 128 ? 12.229 2.972 -12.574 1.00 87.44 128 LEU A O 1
ATOM 1080 N N . ALA A 1 129 ? 12.657 3.612 -10.464 1.00 87.19 129 ALA A N 1
ATOM 1081 C CA . ALA A 1 129 ? 13.851 4.387 -10.786 1.00 87.19 129 ALA A CA 1
ATOM 1082 C C . ALA A 1 129 ? 14.927 3.518 -11.452 1.00 87.19 129 ALA A C 1
ATOM 1084 O O . ALA A 1 129 ? 15.442 3.887 -12.503 1.00 87.19 129 ALA A O 1
ATOM 1085 N N . LEU A 1 130 ? 15.208 2.333 -10.899 1.00 83.19 130 LEU A N 1
ATOM 1086 C CA . LEU A 1 130 ? 16.153 1.381 -11.494 1.00 83.19 130 LEU A CA 1
ATOM 1087 C C . LEU A 1 130 ? 15.708 0.913 -12.886 1.00 83.19 130 LEU A C 1
ATOM 1089 O O . LEU A 1 130 ? 16.526 0.838 -13.798 1.00 83.19 130 LEU A O 1
ATOM 1093 N N . SER A 1 131 ? 14.413 0.638 -13.070 1.00 83.19 131 SER A N 1
ATOM 1094 C CA . SER A 1 131 ? 13.862 0.237 -14.368 1.00 83.19 131 SER A CA 1
ATOM 1095 C C . SER A 1 131 ? 14.001 1.344 -15.417 1.00 83.19 131 SER A C 1
ATOM 1097 O O . SER A 1 131 ? 14.367 1.063 -16.555 1.00 83.19 131 SER A O 1
ATOM 1099 N N . VAL A 1 132 ? 13.760 2.601 -15.035 1.00 86.06 132 VAL A N 1
ATOM 1100 C CA . VAL A 1 132 ? 13.943 3.759 -15.921 1.00 86.06 132 VAL A CA 1
ATOM 1101 C C . VAL A 1 132 ? 15.421 3.966 -16.249 1.00 86.06 132 VAL A C 1
ATOM 1103 O O . VAL A 1 132 ? 15.748 4.144 -17.417 1.00 86.06 132 VAL A O 1
ATOM 1106 N N . ILE A 1 133 ? 16.316 3.883 -15.259 1.00 85.19 133 ILE A N 1
ATOM 1107 C CA . ILE A 1 133 ? 17.767 4.013 -15.467 1.00 85.19 133 ILE A CA 1
ATOM 1108 C C . ILE A 1 133 ? 18.261 2.960 -16.458 1.00 85.19 133 ILE A C 1
ATOM 1110 O O . ILE A 1 133 ? 18.932 3.314 -17.417 1.00 85.19 133 ILE A O 1
ATOM 1114 N N . HIS A 1 134 ? 17.874 1.695 -16.295 1.00 80.00 134 HIS A N 1
ATOM 1115 C CA . HIS A 1 134 ? 18.265 0.629 -17.219 1.00 80.00 134 HIS A CA 1
ATOM 1116 C C . HIS A 1 134 ? 17.742 0.863 -18.646 1.00 80.00 134 HIS A C 1
ATOM 1118 O O . HIS A 1 134 ? 18.394 0.499 -19.618 1.00 80.00 134 HIS A O 1
ATOM 1124 N N . VAL A 1 135 ? 16.551 1.445 -18.808 1.00 80.88 135 VAL A N 1
ATOM 1125 C CA . VAL A 1 135 ? 16.005 1.755 -20.141 1.00 80.88 135 VAL A CA 1
ATOM 1126 C C . VAL A 1 135 ? 16.710 2.952 -20.787 1.00 80.88 135 VAL A C 1
ATOM 1128 O O . VAL A 1 135 ? 16.809 2.998 -22.008 1.00 80.88 135 VAL A O 1
ATOM 1131 N N . VAL A 1 136 ? 17.178 3.916 -19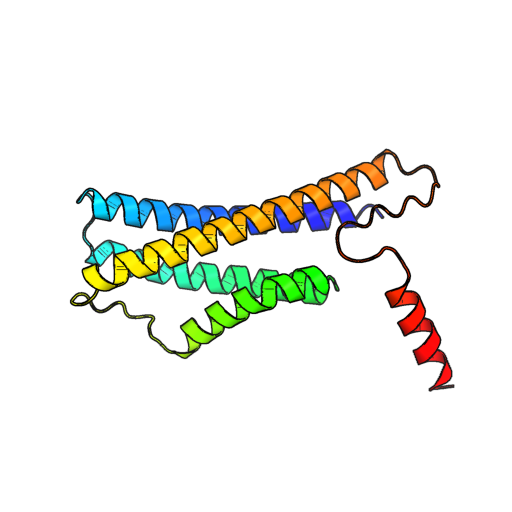.989 1.00 83.75 136 VAL A N 1
ATOM 1132 C CA . VAL A 1 136 ? 17.798 5.160 -20.476 1.00 83.75 136 VAL A CA 1
ATOM 1133 C C . VAL A 1 136 ? 19.315 5.033 -20.669 1.00 83.75 136 VAL A C 1
ATOM 1135 O O . VAL A 1 136 ? 19.843 5.626 -21.602 1.00 83.75 136 VAL A O 1
ATOM 1138 N N . PHE A 1 137 ? 20.004 4.284 -19.805 1.00 76.88 137 PHE A N 1
ATOM 1139 C CA . PHE A 1 137 ? 21.471 4.199 -19.726 1.00 76.88 137 PHE A CA 1
ATOM 1140 C C . PHE A 1 137 ? 22.034 2.792 -19.970 1.00 76.88 137 PHE A C 1
ATOM 1142 O O . PHE A 1 137 ? 23.236 2.600 -19.827 1.00 76.88 137 PHE A O 1
ATOM 1149 N N . GLY A 1 138 ? 21.192 1.800 -20.274 1.00 62.78 138 GLY A N 1
ATOM 1150 C CA . GLY A 1 138 ? 21.633 0.423 -20.497 1.00 62.78 138 GLY A CA 1
ATOM 1151 C C . GLY A 1 138 ? 22.339 0.244 -21.839 1.00 62.78 138 GLY A C 1
ATOM 1152 O O . GLY A 1 138 ? 21.738 -0.295 -22.764 1.00 62.78 138 GLY A O 1
ATOM 1153 N N . ASP A 1 139 ? 23.590 0.688 -21.927 1.00 52.00 139 ASP A N 1
ATOM 1154 C CA . ASP A 1 139 ? 24.583 0.102 -22.826 1.00 52.00 139 ASP A CA 1
ATOM 1155 C C . ASP A 1 139 ? 25.078 -1.189 -22.154 1.00 52.00 139 ASP A C 1
ATOM 1157 O O . ASP A 1 139 ? 25.614 -1.098 -21.059 1.00 52.00 139 ASP A O 1
ATOM 1161 N N . ASP A 1 140 ? 24.788 -2.345 -22.771 1.00 55.22 140 ASP A N 1
ATOM 1162 C CA . ASP A 1 140 ? 25.278 -3.744 -22.643 1.00 55.22 140 ASP A CA 1
ATOM 1163 C C . ASP A 1 140 ? 26.213 -4.227 -21.491 1.00 55.22 140 ASP A C 1
ATOM 1165 O O . ASP A 1 140 ? 26.789 -5.310 -21.604 1.00 55.22 140 ASP A O 1
ATOM 1169 N N . ASP A 1 141 ? 26.342 -3.538 -20.361 1.00 49.28 141 ASP A N 1
ATOM 1170 C CA . ASP A 1 141 ? 27.063 -4.016 -19.183 1.00 49.28 141 ASP A CA 1
ATOM 1171 C C . ASP A 1 141 ? 26.063 -4.641 -18.196 1.00 49.28 141 ASP A C 1
ATOM 1173 O O . ASP A 1 141 ? 25.159 -3.990 -17.663 1.00 49.28 141 ASP A O 1
ATOM 1177 N N . ASP A 1 142 ? 26.210 -5.960 -18.019 1.00 51.84 142 ASP A N 1
ATOM 1178 C CA . ASP A 1 142 ? 25.460 -6.874 -17.146 1.00 51.84 142 ASP A CA 1
ATOM 1179 C C . ASP A 1 142 ? 25.620 -6.538 -15.643 1.00 51.84 142 ASP A C 1
ATOM 1181 O O . ASP A 1 142 ? 25.955 -7.380 -14.800 1.00 51.84 142 ASP A O 1
ATOM 1185 N N . ASP A 1 143 ? 25.322 -5.304 -15.260 1.00 46.94 143 ASP A N 1
ATOM 1186 C CA . ASP A 1 143 ? 25.349 -4.852 -13.881 1.00 46.94 143 ASP A CA 1
ATOM 1187 C C . ASP A 1 143 ? 24.019 -5.213 -13.228 1.00 46.94 143 ASP A C 1
ATOM 1189 O O . ASP A 1 143 ? 23.082 -4.422 -13.094 1.00 46.94 143 ASP A O 1
ATOM 1193 N N . ALA A 1 144 ? 23.936 -6.474 -12.816 1.00 49.34 144 ALA A N 1
ATOM 1194 C CA . ALA A 1 144 ? 22.906 -7.015 -11.951 1.00 49.34 144 ALA A CA 1
ATOM 1195 C C . ALA A 1 144 ? 22.822 -6.231 -10.624 1.00 49.34 144 ALA A C 1
ATOM 1197 O O . ALA A 1 144 ? 23.308 -6.678 -9.585 1.00 49.34 144 ALA A O 1
ATOM 1198 N N . VAL A 1 145 ? 22.141 -5.080 -10.619 1.00 49.00 145 VAL A N 1
ATOM 1199 C CA . VAL A 1 145 ? 21.804 -4.346 -9.392 1.00 49.00 145 VAL A CA 1
ATOM 1200 C C . VAL A 1 145 ? 20.629 -5.052 -8.712 1.00 49.00 145 VAL A C 1
ATOM 1202 O O . VAL A 1 145 ? 19.460 -4.659 -8.759 1.00 49.00 145 VAL A O 1
ATOM 1205 N N . GLY A 1 146 ? 20.955 -6.181 -8.090 1.00 53.78 146 GLY A N 1
ATOM 1206 C CA . GLY A 1 146 ? 20.093 -6.884 -7.163 1.00 53.78 146 GLY A CA 1
ATOM 1207 C C . GLY A 1 146 ? 20.058 -6.143 -5.836 1.00 53.78 146 GLY A C 1
ATOM 1208 O O . GLY A 1 146 ? 21.082 -6.019 -5.174 1.00 53.78 146 GLY A O 1
ATOM 1209 N N . TRP A 1 147 ? 18.867 -5.710 -5.418 1.00 43.41 147 TRP A N 1
ATOM 1210 C CA . TRP A 1 147 ? 18.656 -5.360 -4.011 1.00 43.41 147 TRP A CA 1
ATOM 1211 C C . TRP A 1 147 ? 17.700 -6.295 -3.273 1.00 43.41 147 TRP A C 1
ATOM 1213 O O . TRP A 1 147 ? 18.003 -6.614 -2.141 1.00 43.41 147 TRP A O 1
ATOM 1223 N N . PHE A 1 148 ? 16.661 -6.872 -3.897 1.00 38.44 148 PHE A N 1
ATOM 1224 C CA . PHE A 1 148 ? 15.968 -8.061 -3.351 1.00 38.44 148 PHE A CA 1
ATOM 1225 C C . PHE A 1 148 ? 15.241 -8.853 -4.452 1.00 38.44 148 PHE A C 1
ATOM 1227 O O . PHE A 1 148 ? 14.069 -8.597 -4.736 1.00 38.44 148 PHE A O 1
ATOM 1234 N N . GLY A 1 149 ? 15.956 -9.793 -5.092 1.00 43.44 149 GLY A N 1
ATOM 1235 C CA . GLY A 1 149 ? 15.342 -10.868 -5.889 1.00 43.44 149 GLY A CA 1
ATOM 1236 C C . GLY A 1 149 ? 15.784 -11.059 -7.341 1.00 43.44 149 GLY A C 1
ATOM 1237 O O . GLY A 1 149 ? 14.913 -11.186 -8.185 1.00 43.44 149 GLY A O 1
ATOM 1238 N N . PHE A 1 150 ? 17.096 -11.095 -7.594 1.00 39.62 150 PHE A N 1
ATOM 1239 C CA . PHE A 1 150 ? 17.774 -11.744 -8.734 1.00 39.62 150 PHE A CA 1
ATOM 1240 C C . PHE A 1 150 ? 17.333 -11.425 -10.175 1.00 39.62 150 PHE A C 1
ATOM 1242 O O . PHE A 1 150 ? 16.312 -11.894 -10.670 1.00 39.62 150 PHE A O 1
ATOM 1249 N N . THR A 1 151 ? 18.229 -10.790 -10.926 1.00 45.78 151 THR A N 1
ATOM 1250 C CA . THR A 1 151 ? 18.281 -10.889 -12.387 1.00 45.78 151 THR A CA 1
ATOM 1251 C C . THR A 1 151 ? 18.698 -12.317 -12.833 1.00 45.7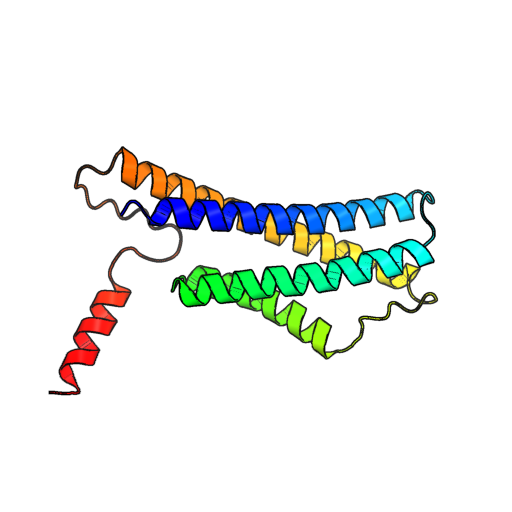8 151 THR A C 1
ATOM 1253 O O . THR A 1 151 ? 19.683 -12.883 -12.367 1.00 45.78 151 THR A O 1
ATOM 1256 N N . TRP A 1 152 ? 17.879 -12.905 -13.721 1.00 36.03 152 TRP A N 1
ATOM 1257 C CA . TRP A 1 152 ? 18.109 -13.975 -14.725 1.00 36.03 152 TRP A CA 1
ATOM 1258 C C . TRP A 1 152 ? 18.420 -15.461 -14.398 1.00 36.03 152 TRP A C 1
ATOM 1260 O O . TRP A 1 152 ? 18.440 -16.262 -15.336 1.00 36.03 152 TRP A O 1
ATOM 1270 N N . ALA A 1 153 ? 18.547 -15.914 -13.146 1.00 42.34 153 ALA A N 1
ATOM 1271 C CA . ALA A 1 153 ? 18.880 -17.333 -12.865 1.00 42.34 153 ALA A CA 1
ATOM 1272 C C . ALA A 1 153 ? 17.674 -18.289 -12.647 1.00 42.34 153 ALA A C 1
ATOM 1274 O O . ALA A 1 153 ? 17.724 -19.458 -13.034 1.00 42.34 153 ALA A O 1
ATOM 1275 N N . GLY A 1 154 ? 16.556 -17.818 -12.077 1.00 37.72 154 GLY A N 1
ATOM 1276 C CA . GLY A 1 154 ? 15.437 -18.695 -11.671 1.00 37.72 154 GLY A CA 1
ATOM 1277 C C . GLY A 1 154 ? 14.546 -19.206 -12.815 1.00 37.72 154 GLY A C 1
ATOM 1278 O O . GLY A 1 154 ? 14.093 -20.349 -12.797 1.00 37.72 154 GLY A O 1
ATOM 1279 N N . VAL A 1 155 ? 14.325 -18.396 -13.854 1.00 41.25 155 VAL A N 1
ATOM 1280 C CA . VAL A 1 155 ? 13.474 -18.777 -15.002 1.00 41.25 155 VAL A CA 1
ATOM 1281 C C . VAL A 1 155 ? 14.241 -19.618 -16.032 1.00 41.25 155 VAL A C 1
ATOM 1283 O O . VAL A 1 155 ? 13.643 -20.473 -16.685 1.00 41.25 155 VAL A O 1
ATOM 1286 N N . LYS A 1 156 ? 15.572 -19.473 -16.129 1.00 42.25 156 LYS A N 1
ATOM 1287 C CA . LYS A 1 156 ? 16.411 -20.413 -16.896 1.00 42.25 156 LYS A CA 1
ATOM 1288 C C . LYS A 1 156 ? 16.424 -21.803 -16.247 1.00 42.25 156 LYS A C 1
ATOM 1290 O O . LYS A 1 156 ? 16.273 -22.791 -16.956 1.00 42.25 156 LYS A O 1
ATOM 1295 N N . PHE A 1 157 ? 16.473 -21.888 -14.915 1.00 40.12 157 PHE A N 1
ATOM 1296 C CA . PHE A 1 157 ? 16.435 -23.164 -14.190 1.00 40.12 157 PHE A CA 1
ATOM 1297 C C . PHE A 1 157 ? 15.086 -23.903 -14.311 1.00 40.12 157 PHE A C 1
ATOM 1299 O O . PHE A 1 157 ? 15.067 -25.127 -14.451 1.00 40.12 157 PHE A O 1
ATOM 1306 N N . LEU A 1 158 ? 13.958 -23.181 -14.335 1.00 41.81 158 LEU A N 1
ATOM 1307 C CA . LEU A 1 158 ? 12.631 -23.780 -14.546 1.00 41.81 158 LEU A CA 1
ATOM 1308 C C . LEU A 1 158 ? 12.354 -24.155 -16.009 1.00 41.81 158 LEU A C 1
ATOM 1310 O O . LEU A 1 158 ? 11.664 -25.138 -16.251 1.00 41.81 158 LEU A O 1
ATOM 1314 N N . ARG A 1 159 ? 12.923 -23.441 -16.990 1.00 42.25 159 ARG A N 1
ATOM 1315 C CA . ARG A 1 159 ? 12.783 -23.795 -18.414 1.00 42.25 159 ARG A CA 1
ATOM 1316 C C . ARG A 1 159 ? 13.701 -24.952 -18.835 1.00 42.25 159 ARG A C 1
ATOM 1318 O O . ARG A 1 159 ? 13.332 -25.714 -19.720 1.00 42.25 159 ARG A O 1
ATOM 1325 N N . GLN A 1 160 ? 14.860 -25.123 -18.197 1.00 44.97 160 GLN A N 1
ATOM 1326 C CA . GLN A 1 160 ? 15.826 -26.164 -18.570 1.00 44.97 160 GLN A CA 1
ATOM 1327 C C . GLN A 1 160 ? 15.553 -27.524 -17.896 1.00 44.97 160 GLN A C 1
ATOM 1329 O O . GLN A 1 160 ? 15.846 -28.552 -18.494 1.00 44.97 160 GLN A O 1
ATOM 1334 N N . ASN A 1 161 ? 14.914 -27.554 -16.717 1.00 41.12 161 ASN A N 1
ATOM 1335 C CA . ASN A 1 161 ? 14.510 -28.809 -16.061 1.00 41.12 161 ASN A CA 1
ATOM 1336 C C . ASN A 1 161 ? 13.136 -29.346 -16.510 1.00 41.12 161 ASN A C 1
ATOM 1338 O O . ASN A 1 161 ? 12.915 -30.551 -16.440 1.00 41.12 161 ASN A O 1
ATOM 1342 N N . PHE A 1 162 ? 12.218 -28.504 -17.006 1.00 39.97 162 PHE A N 1
ATOM 1343 C CA . PHE A 1 162 ? 10.918 -28.987 -17.510 1.00 39.97 162 PHE A CA 1
ATOM 1344 C C . PHE A 1 162 ? 10.980 -29.571 -18.930 1.00 39.97 162 PHE A C 1
ATOM 1346 O O . PHE A 1 162 ? 10.117 -30.365 -19.290 1.00 39.97 162 PHE A O 1
ATOM 1353 N N . CYS A 1 163 ? 12.010 -29.244 -19.718 1.00 37.47 163 CYS A N 1
ATOM 1354 C CA . CYS A 1 163 ? 12.194 -29.806 -21.063 1.00 37.47 163 CYS A CA 1
ATOM 1355 C C . CYS A 1 163 ? 12.900 -31.175 -21.082 1.00 37.47 163 CYS A C 1
ATOM 1357 O O . CYS A 1 163 ? 13.021 -31.764 -22.145 1.00 37.47 163 CYS A O 1
ATOM 1359 N N . VAL A 1 164 ? 13.354 -31.704 -19.938 1.00 43.75 164 VAL A N 1
ATOM 1360 C CA . VAL A 1 164 ? 13.960 -33.053 -19.857 1.00 43.75 164 VAL A CA 1
ATOM 1361 C C . VAL A 1 164 ? 12.923 -34.130 -19.496 1.00 43.75 164 VAL A C 1
ATOM 1363 O O . VAL A 1 164 ? 13.222 -35.316 -19.576 1.00 43.75 164 VAL A O 1
ATOM 1366 N N . PHE A 1 165 ? 11.687 -33.755 -19.139 1.00 38.47 165 PHE A N 1
ATOM 1367 C CA . PHE A 1 165 ? 10.693 -34.719 -18.644 1.00 38.47 165 PHE A CA 1
ATOM 1368 C C . PHE A 1 165 ? 9.510 -35.023 -19.567 1.00 38.47 165 PHE A C 1
ATOM 1370 O O . PHE A 1 165 ? 8.744 -35.931 -19.251 1.00 38.47 165 PHE A O 1
ATOM 1377 N N . ILE A 1 166 ? 9.348 -34.334 -20.699 1.00 39.66 166 ILE A N 1
ATOM 1378 C CA . ILE A 1 166 ? 8.305 -34.663 -21.682 1.00 39.66 166 ILE A CA 1
ATOM 1379 C C . ILE A 1 166 ? 8.844 -34.385 -23.092 1.00 39.66 166 ILE A C 1
ATOM 1381 O O . ILE A 1 166 ? 8.698 -33.270 -23.576 1.00 39.66 166 ILE A O 1
ATOM 1385 N N . PHE A 1 167 ? 9.431 -35.430 -23.691 1.00 35.06 167 PHE A N 1
ATOM 1386 C CA . PHE A 1 167 ? 9.804 -35.605 -25.108 1.00 35.06 167 PHE A CA 1
ATOM 1387 C C . PHE A 1 167 ? 10.758 -34.592 -25.764 1.00 35.06 167 PHE A C 1
ATOM 1389 O O . PHE A 1 167 ? 10.373 -33.427 -25.992 1.00 35.06 167 PHE A O 1
#

Foldseek 3Di:
DVVVLVVLVVLLVLLVVLLVLLVVLLVLLVCVVVVNDDPVVNLVVVLVSLVVSLVSLVVSLVVCVVVVVVVLNVLCVVVNVVSVVVVVVPPSDPDPVCCVVCSVVVSVVSVVVSVSSVVSSVVSVVSSVVVVCCVVPVDPDPPFPDPDDDDDDPVVVVVVVVVVPDD

Radius of gyration: 20.65 Å; chains: 1; bounding box: 49×53×50 Å

Sequence (167 aa):
MVWEPILWIIFAMMNLTLLGLNFCQFLGFSDLEADYLNPYELSTRVNAMIVLEYLLHGSFFIMFLVTGHWIIFLLLLPHAYYNLKKYLSRHHLIDVTEVFRVINAEKKVQIIKLGFYIFFFGLIITRLALSVIHVVFGDDDDDAVGWFGFTWAGVKFLRQNFCVFIF

InterPro 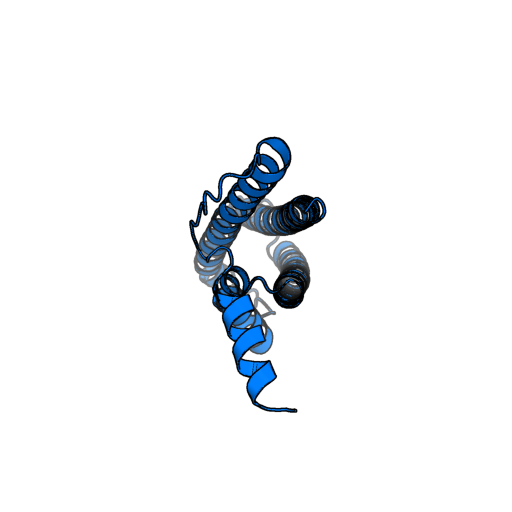domains:
  IPR003377 Cornichon [PF03311] (6-123)
  IPR003377 Cornichon [SM01398] (5-126)

pLDDT: mean 72.73, std 17.05, range [35.06, 92.69]